Protein AF-A0A838SSH5-F1 (afdb_monomer_lite)

pLDDT: mean 92.79, std 7.01, range [57.75, 97.88]

Foldseek 3Di:
DDWDAAQKIKDFDWDDDPPDDTDPDTPDIDIDHPPVPRDDDDDDDDDDDDPPDPDPPDDDDDDDDDDDDDD

Radius of gyration: 19.63 Å; chains: 1; bounding box: 41×30×45 Å

Secondary structure (DSSP, 8-state):
-EEE-SSSEEEEE----TTSPPPSS-SEEEEE--GGGSSPPPP-------TT--S----------------

Sequence (71 aa):
MQAVGANPTTVRMRVWLASDPEPSNWQFSANDAQSQLQTAGAPGVRAQLPSTASNAPVVFSFDDLLVRQAL

Structure (mmCIF, N/CA/C/O backbone):
data_AF-A0A838SSH5-F1
#
_entry.id   AF-A0A838SSH5-F1
#
loop_
_atom_site.group_PDB
_atom_site.id
_atom_site.type_symbol
_atom_site.label_atom_id
_atom_site.label_alt_id
_atom_site.label_comp_id
_atom_site.label_asym_id
_atom_site.label_entity_id
_atom_site.label_seq_id
_atom_site.pdbx_PDB_ins_code
_atom_site.Cartn_x
_atom_site.Cartn_y
_atom_site.Cartn_z
_atom_site.occupancy
_atom_site.B_iso_or_equiv
_atom_site.auth_seq_id
_atom_site.auth_comp_id
_atom_site.auth_asym_id
_atom_site.auth_atom_id
_atom_site.pdbx_PDB_model_num
ATOM 1 N N . MET A 1 1 ? 10.507 4.075 2.150 1.00 89.25 1 MET A N 1
ATOM 2 C CA . MET A 1 1 ? 9.622 4.826 3.077 1.00 89.25 1 MET A CA 1
ATOM 3 C C . MET A 1 1 ? 8.884 3.847 3.971 1.00 89.25 1 MET A C 1
ATOM 5 O O . MET A 1 1 ? 8.725 2.703 3.566 1.00 89.25 1 MET A O 1
ATOM 9 N N . GLN A 1 2 ? 8.443 4.269 5.152 1.00 95.25 2 GLN A N 1
ATOM 10 C CA . GLN A 1 2 ? 7.642 3.437 6.047 1.00 95.25 2 GLN A CA 1
ATOM 11 C C . GLN A 1 2 ? 6.538 4.269 6.703 1.00 95.25 2 GLN A C 1
ATOM 13 O O . GLN A 1 2 ? 6.778 5.417 7.066 1.00 95.25 2 GLN A O 1
ATOM 18 N N . ALA A 1 3 ? 5.365 3.665 6.877 1.00 94.94 3 ALA A N 1
ATOM 19 C CA . ALA A 1 3 ? 4.257 4.185 7.667 1.00 94.94 3 ALA A CA 1
ATOM 20 C C . ALA A 1 3 ? 3.935 3.172 8.775 1.00 94.94 3 ALA A C 1
ATOM 22 O O . ALA A 1 3 ? 3.856 1.974 8.495 1.00 94.94 3 ALA A O 1
ATOM 23 N N . VAL A 1 4 ? 3.818 3.624 10.024 1.00 94.75 4 VAL A N 1
ATOM 24 C CA . VAL A 1 4 ? 3.527 2.761 11.183 1.00 94.75 4 VAL A CA 1
ATOM 25 C C . VAL A 1 4 ? 2.534 3.418 12.132 1.00 94.75 4 VAL A C 1
ATOM 27 O O . VAL A 1 4 ? 2.572 4.630 12.330 1.00 94.75 4 VAL A O 1
ATOM 30 N N . GLY A 1 5 ? 1.702 2.596 12.769 1.00 93.19 5 GLY A N 1
ATOM 31 C CA . GLY A 1 5 ? 0.677 3.059 13.701 1.00 93.19 5 GLY A CA 1
ATOM 32 C C . GLY A 1 5 ? -0.570 3.606 13.008 1.00 93.19 5 GLY A C 1
ATOM 33 O O . GLY A 1 5 ? -0.637 3.696 11.785 1.00 93.19 5 GLY A O 1
ATOM 34 N N . ALA A 1 6 ? -1.560 3.941 13.826 1.00 93.31 6 ALA A N 1
ATOM 35 C CA . ALA A 1 6 ? -2.775 4.642 13.446 1.00 93.31 6 ALA A CA 1
ATOM 36 C C . ALA A 1 6 ? -3.168 5.556 14.613 1.00 93.31 6 ALA A C 1
ATOM 38 O O . ALA A 1 6 ? -2.968 5.192 15.772 1.00 93.31 6 ALA A O 1
ATOM 39 N N . ASN A 1 7 ? -3.745 6.717 14.307 1.00 90.38 7 ASN A N 1
ATOM 40 C CA . ASN A 1 7 ? -4.138 7.748 15.275 1.00 90.38 7 ASN A CA 1
ATOM 41 C C . ASN A 1 7 ? -2.988 8.245 16.186 1.00 90.38 7 ASN A C 1
ATOM 43 O O . ASN A 1 7 ? -3.092 8.130 17.409 1.00 90.38 7 ASN A O 1
ATOM 47 N N . PRO A 1 8 ? -1.918 8.862 15.641 1.00 93.88 8 PRO A N 1
ATOM 48 C CA . PRO A 1 8 ? -1.641 9.138 14.227 1.00 93.88 8 PRO A CA 1
ATOM 49 C C . PRO A 1 8 ? -0.759 8.062 13.567 1.00 93.88 8 PRO A C 1
ATOM 51 O O . PRO A 1 8 ? -0.176 7.207 14.231 1.00 93.88 8 PRO A O 1
ATOM 54 N N . THR A 1 9 ? -0.629 8.130 12.244 1.00 96.19 9 THR A N 1
ATOM 55 C CA . THR A 1 9 ? 0.354 7.339 11.494 1.00 96.19 9 THR A CA 1
ATOM 56 C C . THR A 1 9 ? 1.696 8.070 11.479 1.00 96.19 9 THR A C 1
ATOM 58 O O . THR A 1 9 ? 1.768 9.222 11.052 1.00 96.19 9 THR A O 1
ATOM 61 N N . THR A 1 10 ? 2.779 7.407 11.878 1.00 97.50 10 THR A N 1
ATOM 62 C CA . THR A 1 10 ? 4.144 7.935 11.742 1.00 97.50 10 THR A CA 1
ATOM 63 C C . THR A 1 10 ? 4.707 7.551 10.380 1.00 97.50 10 THR A C 1
ATOM 65 O O . THR A 1 10 ? 4.945 6.371 10.110 1.00 97.50 10 THR A O 1
ATOM 68 N N . VAL A 1 11 ? 4.970 8.545 9.535 1.00 96.50 11 VAL A N 1
ATOM 69 C CA . VAL A 1 11 ? 5.613 8.385 8.228 1.00 96.50 11 VAL A CA 1
ATOM 70 C C . VAL A 1 11 ? 7.083 8.759 8.342 1.00 96.50 11 VAL A C 1
ATOM 72 O O . VAL A 1 11 ? 7.424 9.859 8.771 1.00 96.50 11 VAL A O 1
ATOM 75 N N . ARG A 1 12 ? 7.970 7.853 7.930 1.00 97.75 12 ARG A N 1
ATOM 76 C CA . ARG A 1 12 ? 9.420 8.051 7.991 1.00 97.75 12 ARG A CA 1
ATOM 77 C C . ARG A 1 12 ? 10.127 7.623 6.714 1.00 97.75 12 ARG A C 1
ATOM 79 O O . ARG A 1 12 ? 9.719 6.679 6.026 1.00 97.75 12 ARG A O 1
ATOM 86 N N . MET A 1 13 ? 11.182 8.354 6.362 1.00 97.00 13 MET A N 1
ATOM 87 C CA . MET A 1 13 ? 11.897 8.181 5.098 1.00 97.00 13 MET A CA 1
ATOM 88 C C . MET A 1 13 ? 13.415 8.222 5.268 1.00 97.00 13 MET A C 1
ATOM 90 O O . MET A 1 13 ? 13.968 8.920 6.121 1.00 97.00 13 MET A O 1
ATOM 94 N N . ARG A 1 14 ? 14.057 7.425 4.419 1.00 97.88 14 ARG A N 1
ATOM 95 C CA . ARG A 1 14 ? 15.488 7.397 4.148 1.00 97.88 14 ARG A CA 1
ATOM 96 C C . ARG A 1 14 ? 15.635 7.554 2.643 1.00 97.88 14 ARG A C 1
ATOM 98 O O . ARG A 1 14 ? 14.844 6.970 1.900 1.00 97.88 14 ARG A O 1
ATOM 105 N N . VAL A 1 15 ? 16.593 8.362 2.227 1.00 96.31 15 VAL A N 1
ATOM 106 C CA . VAL A 1 15 ? 16.932 8.648 0.839 1.00 96.31 15 VAL A CA 1
ATOM 107 C C . VAL A 1 15 ? 18.451 8.617 0.726 1.00 96.31 15 VAL A C 1
ATOM 109 O O . VAL A 1 15 ? 19.165 9.190 1.550 1.00 96.31 15 VAL A O 1
ATOM 112 N N . TRP A 1 16 ? 18.935 7.914 -0.286 1.00 97.25 16 TRP A N 1
ATOM 113 C CA . TRP A 1 16 ? 20.351 7.742 -0.575 1.00 97.25 16 TRP A CA 1
ATOM 114 C C . TRP A 1 16 ? 20.539 7.602 -2.086 1.00 97.25 16 TRP A C 1
ATOM 116 O O . TRP A 1 16 ? 19.586 7.286 -2.807 1.00 97.25 16 TRP A O 1
ATOM 126 N N . LEU A 1 17 ? 21.747 7.883 -2.578 1.00 97.56 17 LEU A N 1
ATOM 127 C CA . LEU A 1 17 ? 22.086 7.618 -3.974 1.00 97.56 17 LEU A CA 1
ATOM 128 C C . LEU A 1 17 ? 22.146 6.108 -4.201 1.00 97.56 17 LEU A C 1
ATOM 130 O O . LEU A 1 17 ? 22.504 5.359 -3.301 1.00 97.56 17 LEU A O 1
ATOM 134 N N . ALA A 1 18 ? 21.856 5.651 -5.418 1.00 95.50 18 ALA A N 1
ATOM 135 C CA . ALA A 1 18 ? 21.867 4.220 -5.732 1.00 95.50 18 ALA A CA 1
ATOM 136 C C . ALA A 1 18 ? 23.230 3.537 -5.482 1.00 95.50 18 ALA A C 1
ATOM 138 O O . ALA A 1 18 ? 23.276 2.327 -5.282 1.00 95.50 18 ALA A O 1
ATOM 139 N N . SER A 1 19 ? 24.324 4.305 -5.499 1.00 97.00 19 SER A N 1
ATOM 140 C CA . SER A 1 19 ? 25.685 3.842 -5.203 1.00 97.00 19 SER A CA 1
ATOM 141 C C . SER A 1 19 ? 25.986 3.677 -3.715 1.00 97.00 19 SER A C 1
ATOM 143 O O . SER A 1 19 ? 26.996 3.065 -3.373 1.00 97.00 19 SER A O 1
ATOM 145 N N . ASP A 1 20 ? 25.153 4.237 -2.842 1.00 97.19 20 ASP A N 1
ATOM 146 C CA . ASP A 1 20 ? 25.441 4.351 -1.418 1.00 97.19 20 ASP A CA 1
ATOM 147 C C . ASP A 1 20 ? 24.664 3.289 -0.627 1.00 97.19 20 ASP A C 1
ATOM 149 O O . ASP A 1 20 ? 23.575 2.871 -1.036 1.00 97.19 20 ASP A O 1
ATOM 153 N N . PRO A 1 21 ? 25.186 2.829 0.522 1.00 96.44 21 PRO A N 1
ATOM 154 C CA . PRO A 1 21 ? 24.415 1.969 1.407 1.00 96.44 21 PRO A CA 1
ATOM 155 C C . PRO A 1 21 ? 23.210 2.723 1.988 1.00 96.44 21 PRO A C 1
ATOM 157 O O . PRO A 1 21 ? 23.270 3.927 2.246 1.00 96.44 21 PRO A O 1
ATOM 160 N N . GLU A 1 22 ? 22.122 1.995 2.253 1.00 95.69 22 GLU A N 1
ATOM 161 C CA . GLU A 1 22 ? 20.958 2.567 2.931 1.00 95.69 22 GLU A CA 1
ATOM 162 C C . GLU A 1 22 ? 21.351 3.088 4.331 1.00 95.69 22 GLU A C 1
ATOM 164 O O . GLU A 1 22 ? 21.954 2.347 5.116 1.00 95.69 22 GLU A O 1
ATOM 169 N N . PRO A 1 23 ? 20.981 4.332 4.694 1.00 97.00 23 PRO A N 1
ATOM 170 C CA . PRO A 1 23 ? 21.219 4.865 6.028 1.00 97.00 23 PRO A CA 1
ATOM 171 C C . PRO A 1 23 ? 20.577 4.005 7.124 1.00 97.00 23 PRO A C 1
ATOM 173 O O . PRO A 1 23 ? 19.454 3.513 6.992 1.00 97.00 23 PRO A O 1
ATOM 176 N N . SER A 1 24 ? 21.245 3.857 8.265 1.00 96.00 24 SER A N 1
ATOM 177 C CA . SER A 1 24 ? 20.661 3.163 9.421 1.00 96.00 24 SER A CA 1
ATOM 178 C C . SER A 1 24 ? 19.657 4.038 10.182 1.00 96.00 24 SER A C 1
ATOM 180 O O . SER A 1 24 ? 18.713 3.520 10.780 1.00 96.00 24 SER A O 1
ATOM 182 N N . ASN A 1 25 ? 19.819 5.364 10.129 1.00 96.94 25 ASN A N 1
ATOM 183 C CA . ASN A 1 25 ? 18.935 6.344 10.752 1.00 96.94 25 ASN A CA 1
ATOM 184 C C . ASN A 1 25 ? 17.870 6.875 9.782 1.00 96.94 25 ASN A C 1
ATOM 186 O O . ASN A 1 25 ? 18.091 6.992 8.579 1.00 96.94 25 ASN A O 1
ATOM 190 N N . TRP A 1 26 ? 16.714 7.258 10.325 1.00 97.25 26 TRP A N 1
ATOM 191 C CA . TRP A 1 26 ? 15.696 7.994 9.575 1.00 97.25 26 TRP A CA 1
ATOM 192 C C . TRP A 1 26 ? 16.132 9.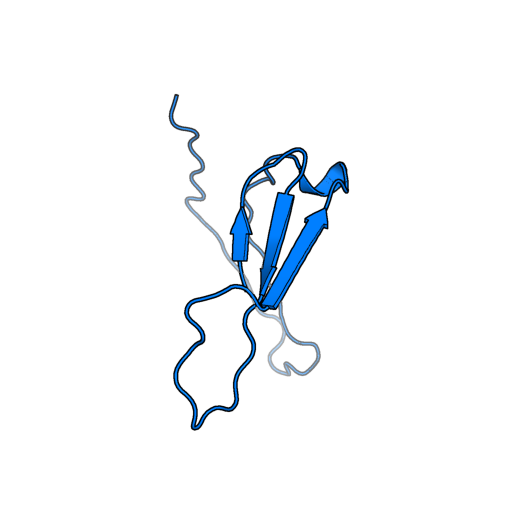449 9.394 1.00 97.25 26 TRP A C 1
ATOM 194 O O . TRP A 1 26 ? 16.501 10.107 10.363 1.00 97.25 26 TRP A O 1
ATOM 204 N N . GLN A 1 27 ? 16.070 9.951 8.161 1.00 97.62 27 GLN A N 1
ATOM 205 C CA . GLN A 1 27 ? 16.378 11.352 7.849 1.00 97.62 27 GLN A CA 1
ATOM 206 C C . GLN A 1 27 ? 15.136 12.246 7.967 1.00 97.62 27 GLN A C 1
ATOM 208 O O . GLN A 1 27 ? 15.255 13.428 8.27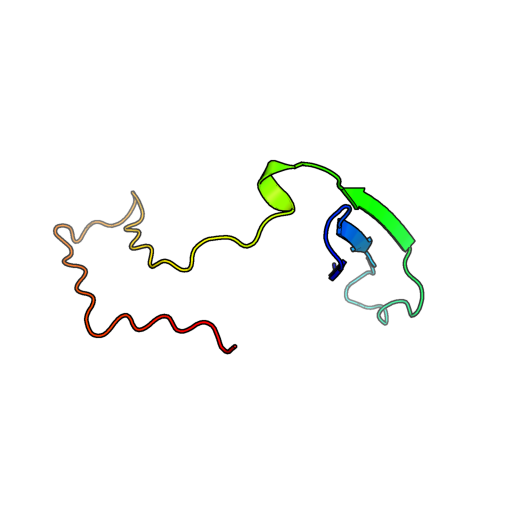1 1.00 97.62 27 GLN A O 1
ATOM 213 N N . PHE A 1 28 ? 13.944 11.686 7.741 1.00 97.00 28 PHE A N 1
ATOM 214 C CA . PHE A 1 28 ? 12.666 12.386 7.865 1.00 97.00 28 PHE A CA 1
ATOM 215 C C . PHE A 1 28 ? 11.673 11.556 8.678 1.00 97.00 28 PHE A C 1
ATOM 217 O O . PHE A 1 28 ? 11.595 10.336 8.503 1.00 97.00 28 PHE A O 1
ATOM 224 N N . SER A 1 29 ? 10.900 12.230 9.531 1.00 97.19 29 SER A N 1
ATOM 225 C CA . SER A 1 29 ? 9.792 11.658 10.295 1.00 97.19 29 SER A CA 1
ATOM 226 C C . SER A 1 29 ? 8.697 12.708 10.481 1.00 97.19 29 SER A C 1
ATOM 228 O O . SER A 1 29 ? 8.984 13.820 10.917 1.00 97.19 29 SER A O 1
ATOM 230 N N . ALA A 1 30 ? 7.451 12.347 10.189 1.00 97.25 30 ALA A N 1
ATOM 231 C CA . ALA A 1 30 ? 6.276 13.189 10.383 1.00 97.25 30 ALA A CA 1
ATOM 232 C C . ALA A 1 30 ? 5.076 12.351 10.839 1.00 97.25 30 ALA A C 1
ATOM 234 O O . ALA A 1 30 ? 5.006 11.155 10.560 1.00 97.25 30 ALA A O 1
ATOM 235 N N . ASN A 1 31 ? 4.130 12.995 11.521 1.00 97.19 31 ASN A N 1
ATOM 236 C CA . ASN A 1 31 ? 2.865 12.380 11.910 1.00 97.19 31 ASN A CA 1
ATOM 237 C C . ASN A 1 31 ? 1.759 12.831 10.956 1.00 97.19 31 ASN A C 1
ATOM 239 O O . ASN A 1 31 ? 1.611 14.027 10.709 1.00 97.19 31 ASN A O 1
ATOM 243 N N . ASP A 1 32 ? 0.968 11.879 10.476 1.00 95.50 32 ASP A N 1
ATOM 244 C CA . ASP A 1 32 ? -0.248 12.119 9.710 1.00 95.50 32 ASP A CA 1
ATOM 245 C C . ASP A 1 32 ? -1.465 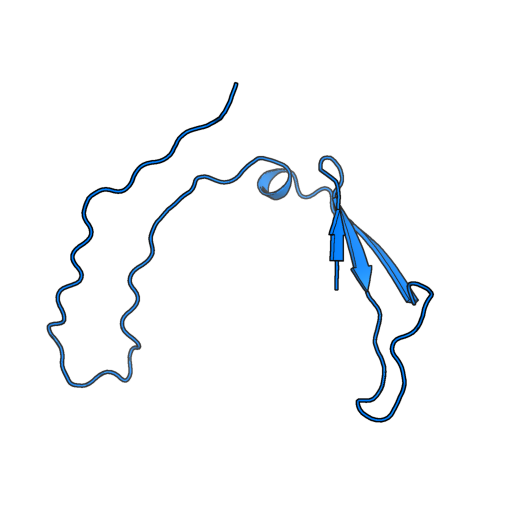11.700 10.544 1.00 95.50 32 ASP A C 1
ATOM 247 O O . ASP A 1 32 ? -1.570 10.557 10.999 1.00 95.50 32 ASP A O 1
ATOM 251 N N . ALA A 1 33 ? -2.369 12.654 10.765 1.00 96.06 33 ALA A N 1
ATOM 252 C CA . ALA A 1 33 ? -3.602 12.483 11.524 1.00 96.06 33 ALA A CA 1
ATOM 253 C C . ALA A 1 33 ? -4.863 12.647 10.655 1.00 96.06 33 ALA A C 1
ATOM 255 O O . ALA A 1 33 ? -5.945 12.876 11.195 1.00 96.06 33 ALA A O 1
ATOM 256 N N . GLN A 1 34 ? -4.755 12.547 9.324 1.00 95.19 34 GLN A N 1
ATOM 257 C CA . GLN A 1 34 ? -5.905 12.601 8.424 1.00 95.19 34 GLN A CA 1
ATOM 258 C C . GLN A 1 34 ? -6.885 11.476 8.769 1.00 95.19 34 GLN A C 1
ATOM 260 O O . GLN A 1 34 ? -6.612 10.305 8.503 1.00 95.19 34 GLN A O 1
ATOM 265 N N . SER A 1 35 ? -8.023 11.833 9.368 1.00 90.75 35 SER A N 1
ATOM 266 C CA . SER A 1 35 ? -8.946 10.895 10.023 1.00 90.75 35 SER A CA 1
ATOM 267 C C . SER A 1 35 ? -9.460 9.806 9.081 1.00 90.75 35 SER A C 1
ATOM 269 O O . SER A 1 35 ? -9.568 8.646 9.476 1.00 90.75 35 SER A O 1
ATOM 271 N N . GLN A 1 36 ? -9.683 10.152 7.812 1.00 89.19 36 GLN A N 1
ATOM 272 C CA . GLN A 1 36 ? -10.129 9.227 6.766 1.00 89.19 36 GLN A CA 1
ATOM 273 C C . GLN A 1 36 ? -9.128 8.091 6.489 1.00 89.19 36 GLN A C 1
ATOM 275 O O . GLN A 1 36 ? -9.528 7.037 6.007 1.00 89.19 36 GLN A O 1
ATOM 280 N N . LEU A 1 37 ? -7.843 8.291 6.802 1.00 89.88 37 LEU A N 1
ATOM 281 C CA . LEU A 1 37 ? -6.763 7.325 6.572 1.00 89.88 37 LEU A CA 1
ATOM 282 C C . LEU A 1 37 ? -6.376 6.532 7.829 1.00 89.88 37 LEU A C 1
ATOM 284 O O . LEU A 1 37 ? -5.575 5.609 7.738 1.00 89.88 37 LEU A O 1
ATOM 288 N N . GLN A 1 38 ? -6.933 6.868 8.997 1.00 93.31 38 GLN A N 1
ATOM 289 C CA . GLN A 1 38 ? -6.599 6.195 10.261 1.00 93.31 38 GLN A CA 1
ATOM 290 C C . GLN A 1 38 ? -7.489 4.984 10.570 1.00 93.31 38 GLN A C 1
ATOM 292 O O . GLN A 1 38 ? -7.330 4.344 11.609 1.00 93.31 38 GLN A O 1
ATOM 297 N N . THR A 1 39 ? -8.452 4.684 9.702 1.00 88.31 39 THR A N 1
ATOM 298 C CA . THR A 1 39 ? -9.353 3.539 9.861 1.00 88.31 39 THR A CA 1
ATOM 299 C C . THR A 1 39 ? -8.973 2.435 8.889 1.00 88.31 39 THR A C 1
ATOM 301 O O . THR A 1 39 ? -8.425 2.695 7.817 1.00 88.31 39 THR A O 1
ATOM 304 N N . ALA A 1 40 ? -9.241 1.185 9.271 1.00 83.50 40 ALA A N 1
ATOM 305 C CA . ALA A 1 40 ? -9.039 0.063 8.371 1.00 83.50 40 ALA A CA 1
ATOM 306 C C . ALA A 1 40 ? -9.879 0.265 7.101 1.00 83.50 40 ALA A C 1
ATOM 308 O O . ALA A 1 40 ? -11.090 0.477 7.171 1.00 83.50 40 ALA A O 1
ATOM 309 N N . GLY A 1 41 ? -9.222 0.197 5.944 1.00 83.56 41 GLY A N 1
ATOM 310 C CA . GLY A 1 41 ? -9.907 0.206 4.659 1.00 83.56 41 GLY A CA 1
ATOM 311 C C . GLY A 1 41 ? -10.690 -1.086 4.425 1.00 83.56 41 GLY A C 1
ATOM 312 O O . GLY A 1 41 ? -10.461 -2.109 5.075 1.00 83.56 41 GLY A O 1
ATOM 313 N N . ALA A 1 42 ? -11.594 -1.050 3.450 1.00 84.44 42 ALA A N 1
ATOM 314 C CA . ALA A 1 42 ? -12.266 -2.252 2.982 1.00 84.44 42 ALA A CA 1
ATOM 315 C C . ALA A 1 42 ? -11.365 -3.011 1.986 1.00 84.44 42 ALA A C 1
ATOM 317 O O . ALA A 1 42 ? -10.784 -2.385 1.094 1.00 84.44 42 ALA A O 1
ATOM 318 N N . PRO A 1 43 ? -11.255 -4.346 2.085 1.00 87.31 43 PRO A N 1
ATOM 319 C CA . PRO A 1 43 ? -10.684 -5.147 1.009 1.00 87.31 43 PRO A CA 1
ATOM 320 C C . PRO A 1 43 ? -11.556 -5.034 -0.245 1.00 87.31 43 PRO A C 1
ATOM 322 O O . PRO A 1 43 ? -12.779 -4.924 -0.159 1.00 87.31 43 PRO A O 1
ATOM 325 N N . GLY A 1 44 ? -10.934 -5.071 -1.421 1.00 89.94 44 GLY A N 1
ATOM 326 C CA . GLY A 1 44 ? -11.652 -4.934 -2.682 1.00 89.94 44 GLY A CA 1
ATOM 327 C C . GLY A 1 44 ? -10.807 -5.300 -3.893 1.00 89.94 44 GLY A C 1
ATOM 328 O O . GLY A 1 44 ? -9.582 -5.391 -3.815 1.00 89.94 44 GLY A O 1
ATOM 329 N N . VAL A 1 45 ? -11.485 -5.497 -5.021 1.00 92.94 45 VAL A N 1
ATOM 330 C CA . VAL A 1 45 ? -10.875 -5.844 -6.306 1.00 92.94 45 VAL A CA 1
ATOM 331 C C . VAL A 1 45 ? -11.128 -4.716 -7.303 1.00 92.94 45 VAL A C 1
ATOM 333 O O . VAL A 1 45 ? -12.231 -4.178 -7.379 1.00 92.94 45 VAL A O 1
ATOM 336 N N . ARG A 1 46 ? -10.098 -4.340 -8.070 1.00 94.38 46 ARG A N 1
ATOM 337 C CA . ARG A 1 46 ? -10.169 -3.293 -9.097 1.00 94.38 46 ARG A CA 1
ATOM 338 C C . ARG A 1 46 ? -9.742 -3.865 -10.447 1.00 94.38 46 ARG A C 1
ATOM 340 O O . ARG A 1 46 ? -8.598 -4.276 -10.597 1.00 94.38 46 ARG A O 1
ATOM 347 N N . ALA A 1 47 ? -10.636 -3.819 -11.433 1.00 94.38 47 ALA A N 1
ATOM 348 C CA . ALA A 1 47 ? -10.295 -3.990 -12.844 1.00 94.38 47 ALA A CA 1
ATOM 349 C C . ALA A 1 47 ? -9.996 -2.624 -13.474 1.00 94.38 47 ALA A C 1
ATOM 351 O O . ALA A 1 47 ? -10.713 -1.654 -13.220 1.00 94.38 47 ALA A O 1
ATOM 352 N N . GLN A 1 48 ? -8.954 -2.538 -14.298 1.00 94.19 48 GLN A N 1
ATOM 353 C CA . GLN A 1 48 ? -8.6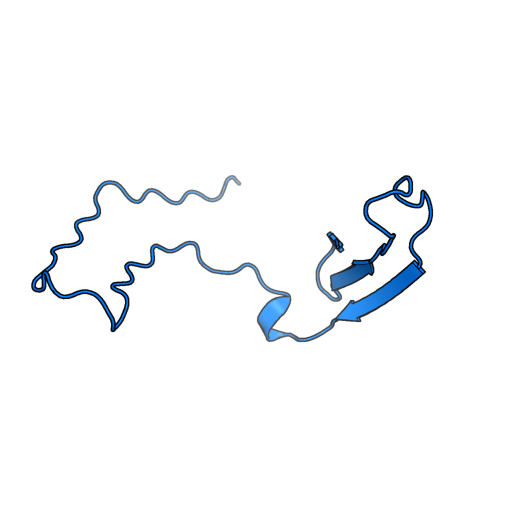18 -1.314 -15.020 1.00 94.19 48 GLN A CA 1
ATOM 354 C C . GLN A 1 48 ? -8.140 -1.663 -16.428 1.00 94.19 48 GLN A C 1
ATOM 356 O O . GLN A 1 48 ? -7.175 -2.401 -16.597 1.00 94.19 48 GLN A O 1
ATOM 361 N N . LEU A 1 49 ? -8.808 -1.103 -17.437 1.00 95.25 49 LEU A N 1
ATOM 362 C CA . LEU A 1 49 ? -8.356 -1.127 -18.825 1.00 95.25 49 LEU A CA 1
ATOM 363 C C . LEU A 1 49 ? -7.723 0.237 -19.140 1.00 95.25 49 LEU A C 1
ATOM 365 O O . LEU A 1 49 ? -8.374 1.256 -18.901 1.00 95.25 49 LEU A O 1
ATOM 369 N N . PRO A 1 50 ? -6.449 0.312 -19.569 1.00 93.56 50 PRO A N 1
ATOM 370 C CA . PRO A 1 50 ? -5.835 1.586 -19.935 1.00 93.56 50 PRO A CA 1
ATOM 371 C C . PRO A 1 50 ? -6.562 2.223 -21.121 1.00 93.56 50 PRO A C 1
ATOM 373 O O . PRO A 1 50 ? -7.013 1.516 -22.018 1.00 93.56 50 PRO A O 1
ATOM 376 N N . SER A 1 51 ? -6.623 3.555 -21.174 1.00 93.44 51 SER A N 1
ATOM 377 C CA . SER A 1 51 ? -7.261 4.280 -22.287 1.00 93.44 51 SER A CA 1
ATOM 378 C C . SER A 1 51 ? -6.594 4.043 -23.648 1.00 93.44 51 SER A C 1
ATOM 380 O O . SER A 1 51 ? -7.202 4.303 -24.679 1.00 93.44 51 SER A O 1
ATOM 382 N N . THR A 1 52 ? -5.355 3.548 -23.661 1.00 95.94 52 THR A N 1
ATOM 383 C CA . THR A 1 52 ? -4.587 3.209 -24.867 1.00 95.94 52 THR A CA 1
ATOM 384 C C . THR A 1 52 ? -4.841 1.790 -25.382 1.00 95.94 52 THR A C 1
ATOM 386 O O . THR A 1 52 ? -4.292 1.415 -26.417 1.00 95.94 52 THR A O 1
ATOM 389 N N . ALA A 1 53 ? -5.639 0.981 -24.679 1.00 94.00 53 ALA A N 1
ATOM 390 C CA . ALA A 1 53 ? -5.969 -0.367 -25.119 1.00 94.00 53 ALA A CA 1
ATOM 391 C C . ALA A 1 53 ? -6.871 -0.333 -26.367 1.00 94.00 53 ALA A C 1
ATOM 393 O O . ALA A 1 53 ? -7.918 0.311 -26.369 1.00 94.00 53 ALA A O 1
ATOM 394 N N . SER A 1 54 ? -6.481 -1.050 -27.424 1.00 95.62 54 SER A N 1
ATOM 395 C CA . SER A 1 54 ? -7.197 -1.093 -28.711 1.00 95.62 54 SER A CA 1
ATOM 396 C C . SER A 1 54 ? -8.051 -2.349 -28.914 1.00 95.62 54 SER A C 1
ATOM 398 O O . SER A 1 54 ? -8.740 -2.474 -29.920 1.00 95.62 54 SER A O 1
ATOM 400 N N . ASN A 1 55 ? -8.015 -3.286 -27.969 1.00 92.75 55 ASN A N 1
ATOM 401 C CA . ASN A 1 55 ? -8.640 -4.606 -28.057 1.00 92.75 55 ASN A CA 1
ATOM 402 C C . ASN A 1 55 ? -9.961 -4.713 -27.270 1.00 92.75 55 ASN A C 1
ATOM 404 O O . ASN A 1 55 ? -10.334 -5.802 -26.841 1.00 92.75 55 ASN A O 1
ATOM 408 N N . ALA A 1 56 ? -10.649 -3.593 -27.039 1.00 92.94 56 ALA A N 1
ATOM 409 C CA . ALA A 1 56 ? -11.961 -3.587 -26.397 1.00 92.94 56 ALA A CA 1
ATOM 410 C C . ALA A 1 56 ? -13.044 -4.209 -27.313 1.00 92.94 56 ALA A C 1
ATOM 412 O O . ALA A 1 56 ? -12.975 -4.023 -28.531 1.00 92.94 56 ALA A O 1
ATOM 413 N N . PRO A 1 57 ? -14.068 -4.893 -26.758 1.00 93.31 57 PRO A N 1
ATOM 414 C CA . PRO A 1 57 ? -14.357 -5.066 -25.328 1.00 93.31 57 PRO A CA 1
ATOM 415 C C . PRO A 1 57 ? -13.479 -6.127 -24.633 1.00 93.31 57 PRO A C 1
ATOM 417 O O . PRO A 1 57 ? -13.170 -7.165 -25.208 1.00 93.31 57 PRO A O 1
ATOM 420 N N . VAL A 1 58 ? -13.133 -5.883 -23.361 1.00 94.75 58 VAL A N 1
ATOM 421 C CA . VAL A 1 58 ? -12.416 -6.830 -22.483 1.00 94.75 58 VAL A CA 1
ATOM 422 C C . VAL A 1 58 ? -13.320 -7.210 -21.310 1.00 94.75 58 VAL A C 1
ATOM 424 O O . VAL A 1 58 ? -13.850 -6.331 -20.631 1.00 94.75 58 VAL A O 1
ATOM 427 N N . VAL A 1 59 ? -13.493 -8.511 -21.064 1.00 96.19 59 VAL A N 1
ATOM 428 C CA . VAL A 1 59 ? -14.284 -9.033 -19.938 1.00 96.19 59 VAL A CA 1
ATOM 429 C C . VAL A 1 59 ? -13.366 -9.285 -18.743 1.00 96.19 59 VAL A C 1
ATOM 431 O O . VAL A 1 59 ? -12.372 -9.997 -18.865 1.00 96.19 59 VAL A O 1
ATOM 434 N N . PHE A 1 60 ? -13.726 -8.733 -17.583 1.00 95.88 60 PHE A N 1
ATOM 435 C CA . PHE A 1 60 ? -13.103 -9.050 -16.298 1.00 95.88 60 PHE A CA 1
ATOM 436 C C . PHE A 1 60 ? -14.090 -9.869 -15.465 1.00 95.88 60 PHE A C 1
ATOM 438 O O . PHE A 1 60 ? -15.167 -9.377 -15.134 1.00 95.88 60 PHE A O 1
ATOM 445 N N . SER A 1 61 ? -13.735 -11.108 -15.135 1.00 96.19 61 SER A N 1
ATOM 446 C CA . SER A 1 61 ? -14.517 -11.984 -14.259 1.00 96.19 61 SER A CA 1
ATOM 447 C C . SER A 1 61 ? -13.765 -12.226 -12.955 1.00 96.19 61 SER A C 1
ATOM 449 O O . SER A 1 61 ? -12.559 -12.473 -12.971 1.00 96.19 61 SER A O 1
ATOM 451 N N . PHE A 1 62 ? -14.488 -12.183 -11.841 1.00 95.44 62 PHE A N 1
ATOM 452 C CA . PHE A 1 62 ? -13.981 -12.490 -10.508 1.00 95.44 62 PHE A CA 1
ATOM 453 C C . PHE A 1 62 ? -14.898 -13.531 -9.884 1.00 95.44 62 PHE A C 1
ATOM 455 O O . PHE A 1 62 ? -16.115 -13.427 -10.030 1.00 95.44 62 PHE A O 1
ATOM 462 N N . ASP A 1 63 ? -14.317 -14.497 -9.191 1.00 96.38 63 ASP A N 1
ATOM 463 C CA . ASP A 1 63 ? -15.046 -15.527 -8.461 1.00 96.38 63 ASP A CA 1
ATOM 464 C C . ASP A 1 63 ? -14.323 -15.812 -7.137 1.00 96.38 63 ASP A C 1
ATOM 466 O O . ASP A 1 63 ? -13.143 -15.475 -6.998 1.00 96.38 63 ASP A O 1
ATOM 470 N N . ASP A 1 64 ? -15.035 -16.373 -6.160 1.00 94.50 64 ASP A N 1
ATOM 471 C CA . ASP A 1 64 ? -14.495 -16.792 -4.856 1.00 94.50 64 ASP A CA 1
ATOM 472 C C . ASP A 1 64 ? -13.779 -15.694 -4.029 1.00 94.50 64 ASP A C 1
ATOM 474 O O . ASP A 1 64 ? -12.806 -15.956 -3.313 1.00 94.50 64 ASP A O 1
ATOM 478 N N . LEU A 1 65 ? -14.259 -14.441 -4.058 1.00 91.38 65 LEU A N 1
ATOM 479 C CA . LEU A 1 65 ? -13.704 -13.382 -3.200 1.00 91.38 65 LEU A CA 1
ATOM 480 C C . LEU A 1 65 ? -14.084 -13.603 -1.725 1.00 91.38 65 LEU A C 1
ATOM 482 O O . LEU A 1 65 ? -15.123 -13.144 -1.249 1.00 91.38 65 LEU A O 1
ATOM 486 N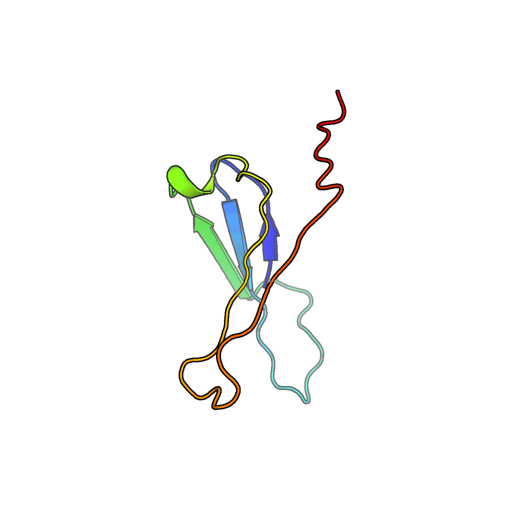 N . LEU A 1 66 ? -13.206 -14.274 -0.982 1.00 92.44 66 LEU A N 1
ATOM 487 C CA . LEU A 1 66 ? -13.361 -14.517 0.448 1.00 92.44 66 LEU A CA 1
ATOM 488 C C . LEU A 1 66 ? -12.579 -13.496 1.286 1.00 92.44 66 LEU A C 1
ATOM 490 O O . LEU A 1 66 ? -11.354 -13.417 1.217 1.00 92.44 66 LEU A O 1
ATOM 494 N N . VAL A 1 67 ? -13.291 -12.777 2.156 1.00 89.94 67 VAL A N 1
ATOM 495 C CA . VAL A 1 67 ? -12.716 -11.880 3.168 1.00 89.94 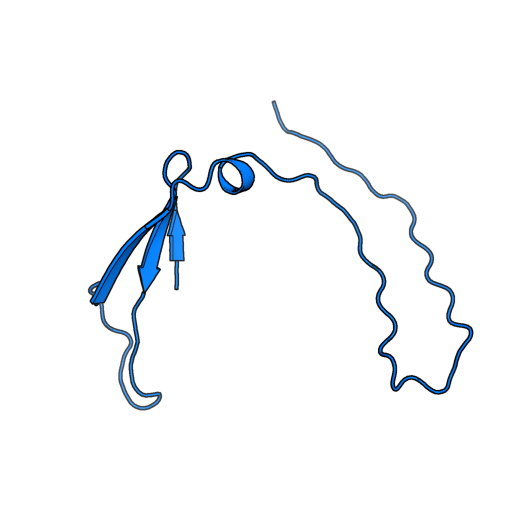67 VAL A CA 1
ATOM 496 C C . VAL A 1 67 ? -13.089 -12.398 4.552 1.00 89.94 67 VAL A C 1
ATOM 498 O O . VAL A 1 67 ? -14.267 -12.563 4.859 1.00 89.94 67 VAL A O 1
ATOM 501 N N . ARG A 1 68 ? -12.095 -12.636 5.409 1.00 87.31 68 ARG A N 1
ATOM 502 C CA . ARG A 1 68 ? -12.303 -13.025 6.810 1.00 87.31 68 ARG A CA 1
ATOM 503 C C . ARG A 1 68 ? -11.473 -12.124 7.710 1.00 87.31 68 ARG A C 1
ATOM 505 O O . ARG A 1 68 ? -10.271 -11.994 7.495 1.00 87.31 68 ARG A O 1
ATOM 512 N N . GLN A 1 69 ? -12.105 -11.529 8.717 1.00 75.94 69 GLN A N 1
ATOM 513 C CA . GLN A 1 69 ? -11.375 -10.985 9.859 1.00 75.94 69 GLN A CA 1
ATOM 514 C C . GLN A 1 69 ? -11.156 -12.122 10.857 1.00 75.94 69 GLN A C 1
ATOM 516 O O . GLN A 1 69 ? -12.102 -12.834 11.193 1.00 75.94 69 GLN A O 1
ATOM 521 N N . ALA A 1 70 ? -9.912 -12.332 11.282 1.00 57.75 70 ALA A N 1
ATOM 522 C CA . ALA A 1 70 ? -9.632 -13.209 12.411 1.00 57.75 70 ALA A CA 1
ATOM 523 C C . ALA A 1 70 ? -10.024 -12.465 13.696 1.00 57.75 70 ALA A C 1
ATOM 525 O O . ALA A 1 70 ? -9.596 -11.324 13.882 1.00 57.75 70 ALA A O 1
ATOM 526 N N . LEU A 1 71 ? -10.874 -13.094 14.512 1.00 60.31 71 LEU A N 1
ATOM 527 C CA . LEU A 1 71 ? -11.143 -12.683 15.892 1.00 60.31 71 LEU A CA 1
ATOM 528 C C . LEU A 1 71 ? -10.006 -13.147 16.805 1.00 60.31 71 LEU A C 1
ATOM 530 O O . LEU A 1 71 ? -9.484 -14.258 16.551 1.00 60.31 71 LEU A O 1
#